Protein AF-A0A7V1BSX6-F1 (afdb_monomer)

Sequence (90 aa):
MANLQNDLFIRACKRQPVERTPIWIMRQAGRYLPEYRAVRKKADFLTMCKTPELAAEVTIQPVDIIGVDAAIIFSDILVI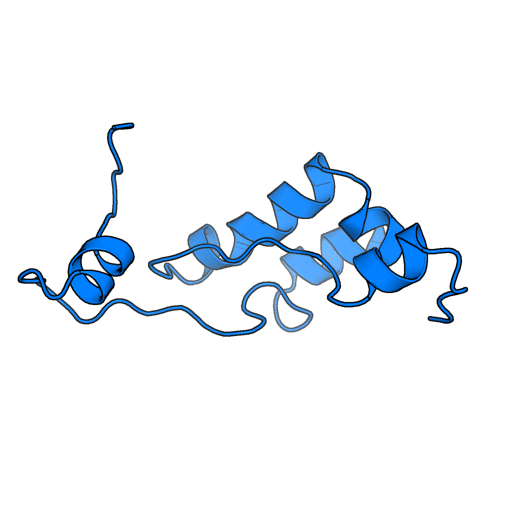PEAMGMHLDM

Mean predicted aligned error: 3.62 Å

Foldseek 3Di:
DPDDPFCQVVCVVVVHDDPDRFDDDDPLLDDVDPQSVVLCVVDPLQCCQVPVVSQVSSQCVSCVPVVGRDTDGDHDPCVVVVVVPDDDDD

Solvent-accessible surface area (backbone atoms only — not comparable to full-atom values): 5668 Å² total; per-residue (Å²): 128,82,88,67,94,71,54,52,45,61,34,50,77,68,72,41,92,71,95,62,87,60,50,69,58,92,70,57,61,36,84,88,39,70,67,44,46,57,56,55,73,77,39,56,73,67,54,30,50,73,32,67,70,53,18,48,55,43,25,46,45,35,39,76,75,71,64,39,53,55,78,63,85,51,66,64,89,58,57,59,51,41,76,73,70,47,87,84,85,132

Structure (mmCIF, N/CA/C/O backbone):
data_AF-A0A7V1BSX6-F1
#
_entry.id   AF-A0A7V1BSX6-F1
#
loop_
_atom_site.group_PDB
_atom_site.id
_atom_site.type_symbol
_atom_site.label_atom_id
_atom_site.label_alt_id
_atom_site.label_comp_id
_atom_site.label_asym_id
_atom_site.label_entity_id
_atom_site.label_seq_id
_atom_site.pdbx_PDB_ins_code
_atom_site.Cartn_x
_atom_site.Cartn_y
_atom_site.Cartn_z
_atom_site.occupancy
_atom_site.B_iso_or_equiv
_atom_site.auth_seq_id
_atom_site.auth_comp_id
_atom_site.auth_asym_id
_atom_site.auth_atom_id
_atom_site.pdbx_PDB_model_num
ATOM 1 N N . MET A 1 1 ? -20.649 9.634 -2.174 1.00 57.25 1 MET A N 1
ATOM 2 C CA . MET A 1 1 ? -19.382 8.971 -1.792 1.00 57.25 1 MET A CA 1
ATOM 3 C C . MET A 1 1 ? -19.515 7.508 -2.168 1.00 57.25 1 MET A C 1
ATOM 5 O O . MET A 1 1 ? -20.614 6.987 -2.027 1.00 57.25 1 MET A O 1
ATOM 9 N N . ALA A 1 2 ? -18.467 6.883 -2.709 1.00 64.88 2 ALA A N 1
ATOM 10 C CA . ALA A 1 2 ? -18.480 5.442 -2.962 1.00 64.88 2 ALA A CA 1
ATOM 11 C C . ALA A 1 2 ? -18.813 4.689 -1.661 1.00 64.88 2 ALA A C 1
ATOM 13 O O . ALA A 1 2 ? -18.419 5.134 -0.582 1.00 64.88 2 ALA A O 1
ATOM 14 N N . ASN A 1 3 ? -19.569 3.596 -1.761 1.00 87.12 3 ASN A N 1
ATOM 15 C CA . ASN A 1 3 ? -19.956 2.797 -0.602 1.00 87.12 3 ASN A CA 1
ATOM 16 C C . ASN A 1 3 ? -18.735 1.992 -0.117 1.00 87.12 3 ASN A C 1
ATOM 18 O O . ASN A 1 3 ? -18.388 0.978 -0.721 1.00 87.12 3 ASN A O 1
ATOM 22 N N . LEU A 1 4 ? -18.034 2.496 0.904 1.00 91.19 4 LEU A N 1
ATOM 23 C CA . LEU A 1 4 ? -16.852 1.850 1.481 1.00 91.19 4 LEU A CA 1
ATOM 24 C C . LEU A 1 4 ? -17.285 0.736 2.439 1.00 91.19 4 LEU A C 1
ATOM 26 O O . LEU A 1 4 ? -18.049 0.985 3.365 1.00 91.19 4 LEU A O 1
ATOM 30 N N . GLN A 1 5 ? -16.765 -0.478 2.241 1.00 93.00 5 GLN A N 1
ATOM 31 C CA . GLN A 1 5 ? -17.046 -1.620 3.124 1.00 93.00 5 GLN A CA 1
ATOM 32 C C . GLN A 1 5 ? -16.346 -1.494 4.489 1.00 93.00 5 GLN A C 1
ATOM 34 O O . GLN A 1 5 ? -16.855 -1.989 5.489 1.00 93.00 5 GLN A O 1
ATOM 39 N N . ASN A 1 6 ? -15.193 -0.818 4.528 1.00 95.69 6 ASN A N 1
ATOM 40 C CA . ASN A 1 6 ? -14.461 -0.460 5.741 1.00 95.69 6 ASN A CA 1
ATOM 41 C C . ASN A 1 6 ? -14.024 1.009 5.641 1.00 95.69 6 ASN A C 1
ATOM 43 O O . ASN A 1 6 ? -13.283 1.379 4.730 1.00 95.69 6 ASN A O 1
ATOM 47 N N . ASP A 1 7 ? -14.492 1.843 6.567 1.00 96.94 7 ASP A N 1
ATOM 48 C CA . ASP A 1 7 ? -14.187 3.274 6.644 1.00 96.94 7 ASP A CA 1
ATOM 49 C C . ASP A 1 7 ? -13.561 3.692 7.991 1.00 96.94 7 ASP A C 1
ATOM 51 O O . ASP A 1 7 ? -13.441 4.890 8.273 1.00 96.94 7 ASP A O 1
ATOM 55 N N . LEU A 1 8 ? -13.118 2.720 8.805 1.00 97.88 8 LEU A N 1
ATOM 56 C CA . LEU A 1 8 ? -12.591 2.933 10.161 1.00 97.88 8 LEU A CA 1
ATOM 57 C C . LEU A 1 8 ? -11.469 3.971 10.193 1.00 97.88 8 LEU A C 1
ATOM 59 O O . LEU A 1 8 ? -11.493 4.888 11.014 1.00 97.88 8 LEU A O 1
ATOM 63 N N . PHE A 1 9 ? -10.503 3.854 9.275 1.00 98.19 9 PHE A N 1
ATOM 64 C CA . PHE A 1 9 ? -9.377 4.782 9.175 1.00 98.19 9 PHE A CA 1
ATOM 65 C C . PHE A 1 9 ? -9.846 6.225 8.941 1.00 98.19 9 PHE A C 1
ATOM 67 O O . PHE A 1 9 ? -9.421 7.144 9.640 1.00 98.19 9 PHE A O 1
ATOM 74 N N . ILE A 1 10 ? -10.783 6.427 8.011 1.00 97.81 10 ILE A N 1
ATOM 75 C CA . ILE A 1 10 ? -11.292 7.757 7.657 1.00 97.81 10 ILE A CA 1
ATOM 76 C C . ILE A 1 10 ? -12.073 8.362 8.826 1.00 97.81 10 ILE A C 1
ATOM 78 O O . ILE A 1 10 ? -11.869 9.535 9.154 1.00 97.81 10 ILE A O 1
ATOM 82 N N . ARG A 1 11 ? -12.950 7.581 9.468 1.00 98.12 11 ARG A N 1
ATOM 83 C CA . ARG A 1 11 ? -13.723 8.032 10.634 1.00 98.12 11 ARG A CA 1
ATOM 84 C C . ARG A 1 11 ? -12.818 8.391 11.805 1.00 98.12 11 ARG A C 1
ATOM 86 O O . ARG A 1 11 ? -12.967 9.477 12.368 1.00 98.12 11 ARG A O 1
ATOM 93 N N . ALA A 1 12 ? -11.825 7.555 12.106 1.00 98.44 12 ALA A N 1
ATOM 94 C CA . ALA A 1 12 ? -10.837 7.837 13.142 1.00 98.44 12 ALA A CA 1
ATOM 95 C C . ALA A 1 12 ? -10.056 9.133 12.854 1.00 98.44 12 ALA A C 1
ATOM 97 O O . ALA A 1 12 ? -9.965 9.997 13.726 1.00 98.44 12 ALA A O 1
ATOM 98 N N . CYS A 1 13 ? -9.572 9.338 11.620 1.00 98.25 13 CYS A N 1
ATOM 99 C CA . CYS A 1 13 ? -8.901 10.584 11.216 1.00 98.25 13 CYS A CA 1
ATOM 100 C C . CYS A 1 13 ? -9.802 11.822 11.354 1.00 98.25 13 CYS A C 1
ATOM 102 O O . CYS A 1 13 ? -9.321 12.912 11.662 1.00 98.25 13 CYS A O 1
ATOM 104 N N . LYS A 1 14 ? -11.115 11.658 11.163 1.00 98.25 14 LYS A N 1
ATOM 105 C CA . LYS A 1 14 ? -12.129 12.706 11.355 1.00 98.25 14 LYS A CA 1
ATOM 106 C C . LYS A 1 14 ? -12.621 12.836 12.799 1.00 98.25 14 LYS A C 1
ATOM 108 O O . LYS A 1 14 ? -13.540 13.614 13.044 1.00 98.25 14 LYS A O 1
ATOM 113 N N . ARG A 1 15 ? -12.023 12.110 13.752 1.00 98.25 15 ARG A N 1
ATOM 114 C CA . ARG A 1 15 ? -12.419 12.080 15.173 1.00 98.25 15 ARG A CA 1
ATOM 115 C C . ARG A 1 15 ? -13.869 1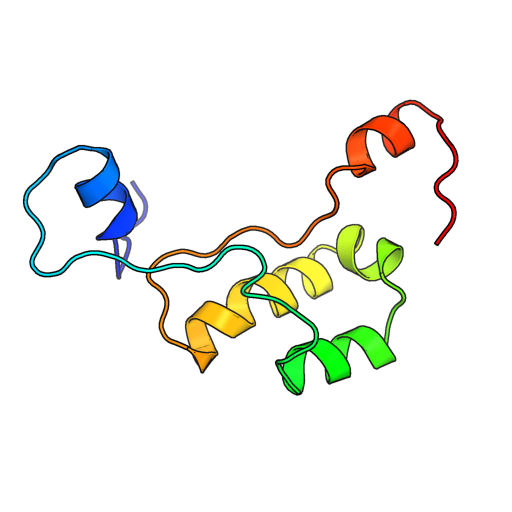1.636 15.398 1.00 98.25 15 ARG A C 1
ATOM 117 O O . ARG A 1 15 ? -14.516 12.073 16.346 1.00 98.25 15 ARG A O 1
ATOM 124 N N . GLN A 1 16 ? -14.391 10.791 14.519 1.00 98.50 16 GLN A N 1
ATOM 125 C CA . GLN A 1 16 ? -15.711 10.187 14.674 1.00 98.50 16 GLN A CA 1
ATOM 126 C C . GLN A 1 16 ? -15.609 8.910 15.524 1.00 98.50 16 GLN A C 1
ATOM 128 O O . GLN A 1 16 ? -14.541 8.291 15.547 1.00 98.50 16 GLN A O 1
ATOM 133 N N . PRO A 1 17 ? -16.689 8.496 16.219 1.00 98.00 17 PRO A N 1
ATOM 134 C CA . PRO A 1 17 ? -16.701 7.241 16.960 1.00 98.00 17 PRO A CA 1
ATOM 135 C C . PRO A 1 17 ? -16.334 6.056 16.068 1.00 98.00 17 PRO A C 1
ATOM 137 O O . PRO A 1 17 ? -16.825 5.951 14.939 1.00 98.00 17 PRO A O 1
ATOM 140 N N . VAL A 1 18 ? -15.486 5.176 16.603 1.00 98.38 18 VAL A N 1
ATOM 141 C CA . VAL A 1 18 ? -15.119 3.897 15.999 1.00 98.38 18 VAL A CA 1
ATOM 142 C C . VAL A 1 18 ? -15.206 2.763 17.028 1.00 98.38 18 VAL A C 1
ATOM 144 O O . VAL A 1 18 ? -15.113 2.967 18.233 1.00 98.38 18 VAL A O 1
ATOM 147 N N . GLU A 1 19 ? -15.391 1.561 16.522 1.00 97.50 19 GLU A N 1
ATOM 148 C CA . GLU A 1 19 ? -15.685 0.286 17.156 1.00 97.50 19 GLU A CA 1
ATOM 149 C C . GLU A 1 19 ? -14.389 -0.464 17.487 1.00 97.50 19 GLU A C 1
ATOM 151 O O . GLU A 1 19 ? -14.366 -1.316 18.371 1.00 97.50 19 GLU A O 1
ATOM 156 N N . ARG A 1 20 ? -13.288 -0.090 16.824 1.00 97.94 20 ARG A N 1
ATOM 157 C CA . ARG A 1 20 ? -11.909 -0.428 17.184 1.00 97.94 20 ARG A CA 1
ATOM 158 C C . ARG A 1 20 ? -10.939 0.595 16.595 1.00 97.94 20 ARG A C 1
ATOM 160 O O . ARG A 1 20 ? -11.261 1.270 15.618 1.00 97.94 20 ARG A O 1
ATOM 167 N N . THR A 1 21 ? -9.734 0.679 17.152 1.00 98.25 21 THR A N 1
ATOM 168 C CA . THR A 1 21 ? -8.651 1.488 16.576 1.00 98.25 21 THR A CA 1
ATOM 169 C C . THR A 1 21 ? -8.231 0.902 15.219 1.00 98.25 21 THR A C 1
ATOM 171 O O . THR A 1 21 ? -7.898 -0.286 15.173 1.00 98.25 21 THR A O 1
ATOM 174 N N . PRO A 1 22 ? -8.244 1.679 14.118 1.00 98.38 22 PRO A N 1
ATOM 175 C CA . PRO A 1 22 ? -7.772 1.196 12.826 1.00 98.38 22 PRO A CA 1
ATOM 176 C C . PRO A 1 22 ? -6.249 1.034 12.811 1.00 98.38 22 PRO A C 1
ATOM 178 O O . PRO A 1 22 ? -5.532 1.816 13.439 1.00 98.38 22 PRO A O 1
ATOM 181 N N . ILE A 1 23 ? -5.750 0.054 12.059 1.00 98.12 23 ILE A N 1
ATOM 182 C CA . ILE A 1 23 ? -4.323 -0.246 11.921 1.00 98.12 23 ILE A CA 1
ATOM 183 C C . ILE A 1 23 ? -3.902 -0.315 10.452 1.00 98.12 23 ILE A C 1
ATOM 185 O O . ILE A 1 23 ? -4.577 -0.896 9.608 1.00 98.12 23 ILE A O 1
ATOM 189 N N . TRP A 1 24 ? -2.747 0.267 10.158 1.00 98.38 24 TRP A N 1
ATOM 190 C CA . TRP A 1 24 ? -1.987 0.085 8.923 1.00 98.38 24 TRP A CA 1
ATOM 191 C C . TRP A 1 24 ? -0.507 0.278 9.261 1.00 98.38 24 TRP A C 1
ATOM 193 O O . TRP A 1 24 ? -0.176 0.805 10.328 1.00 98.38 24 TRP A O 1
ATOM 203 N N . ILE A 1 25 ? 0.395 -0.175 8.392 1.00 97.81 25 ILE A N 1
ATOM 204 C CA . ILE A 1 25 ? 1.831 -0.170 8.693 1.00 97.81 25 ILE A CA 1
ATOM 205 C C . ILE A 1 25 ? 2.589 0.509 7.552 1.00 97.81 25 ILE A C 1
ATOM 207 O O . ILE A 1 25 ? 2.407 0.198 6.374 1.00 97.81 25 ILE A O 1
ATOM 211 N N . MET A 1 26 ? 3.495 1.430 7.889 1.00 98.06 26 MET A N 1
ATOM 212 C CA . MET A 1 26 ? 4.412 1.993 6.897 1.00 98.06 26 MET A CA 1
ATOM 213 C C . MET A 1 26 ? 5.246 0.874 6.265 1.00 98.06 26 MET A C 1
ATOM 215 O O . MET A 1 26 ? 5.837 0.062 6.972 1.00 98.06 26 MET A O 1
ATOM 219 N N . ARG A 1 27 ? 5.322 0.853 4.927 1.00 96.44 27 ARG A N 1
ATOM 220 C CA . ARG A 1 27 ? 5.967 -0.223 4.146 1.00 96.44 27 ARG A CA 1
ATOM 221 C C . ARG A 1 27 ? 5.299 -1.603 4.308 1.00 96.44 27 ARG A C 1
ATOM 223 O O . ARG A 1 27 ? 5.968 -2.624 4.165 1.00 96.44 27 ARG A O 1
ATOM 230 N N . GLN A 1 28 ? 3.983 -1.641 4.548 1.00 97.31 28 GLN A N 1
ATOM 231 C CA . GLN A 1 28 ? 3.200 -2.885 4.602 1.00 97.31 28 GLN A CA 1
ATOM 232 C C . GLN A 1 28 ? 3.306 -3.737 3.327 1.00 97.31 28 GLN A C 1
ATOM 234 O O . GLN A 1 28 ? 3.330 -4.959 3.423 1.00 97.31 28 GLN A O 1
ATOM 239 N N . ALA A 1 29 ? 3.433 -3.125 2.146 1.00 96.62 29 ALA A N 1
ATOM 240 C CA . ALA A 1 29 ? 3.779 -3.819 0.907 1.00 96.62 29 ALA A CA 1
ATOM 241 C C . ALA A 1 29 ? 5.307 -3.891 0.785 1.00 96.62 29 ALA A C 1
ATOM 243 O O . ALA A 1 29 ? 5.962 -2.900 0.454 1.00 96.62 29 ALA A O 1
ATOM 244 N N . GLY A 1 30 ? 5.901 -5.045 1.098 1.00 94.50 30 GLY A N 1
ATOM 245 C CA . GLY A 1 30 ? 7.355 -5.144 1.158 1.00 94.50 30 GLY A CA 1
ATOM 246 C C . GLY A 1 30 ? 7.917 -6.558 1.171 1.00 94.50 30 GLY A C 1
ATOM 247 O O . GLY A 1 30 ? 7.205 -7.555 1.192 1.00 94.50 30 GLY A O 1
ATOM 248 N N . ARG A 1 31 ? 9.253 -6.632 1.191 1.00 94.94 31 ARG A N 1
ATOM 249 C CA . ARG A 1 31 ? 10.056 -7.856 0.987 1.00 94.94 31 ARG A CA 1
ATOM 250 C C . ARG A 1 31 ? 9.820 -8.988 1.995 1.00 94.94 31 ARG A C 1
ATOM 252 O O . ARG A 1 31 ? 10.297 -10.094 1.751 1.00 94.94 31 ARG A O 1
ATOM 259 N N . TYR A 1 32 ? 9.134 -8.725 3.105 1.00 95.31 32 TYR A N 1
ATOM 260 C CA . TYR A 1 32 ? 8.767 -9.762 4.070 1.00 95.31 32 TYR A CA 1
ATOM 261 C C . TYR A 1 32 ? 7.623 -10.650 3.553 1.00 95.31 32 TYR A C 1
ATOM 263 O O . TYR A 1 32 ? 7.559 -11.815 3.935 1.00 95.31 32 TYR A O 1
ATOM 271 N N . LEU A 1 33 ? 6.788 -10.144 2.635 1.00 95.94 33 LEU A N 1
ATOM 272 C CA . LEU A 1 33 ? 5.731 -10.916 1.985 1.00 95.94 33 LEU A CA 1
ATOM 273 C C . LEU A 1 33 ? 6.311 -11.766 0.836 1.00 95.94 33 LEU A C 1
ATOM 275 O O . LEU A 1 33 ? 6.974 -11.229 -0.065 1.00 95.94 33 LEU A O 1
ATOM 279 N N . PRO A 1 34 ? 6.103 -13.096 0.834 1.00 96.12 34 PRO A N 1
ATOM 280 C CA . PRO A 1 34 ? 6.428 -13.958 -0.303 1.00 96.12 34 PRO A CA 1
ATOM 281 C C . PRO A 1 34 ? 5.806 -13.493 -1.629 1.00 96.12 34 PRO A C 1
ATOM 283 O O . PRO A 1 34 ? 6.483 -13.539 -2.655 1.00 96.12 34 PRO A O 1
ATOM 286 N N . GLU A 1 35 ? 4.575 -12.993 -1.594 1.00 95.75 35 GLU A N 1
ATOM 287 C CA . GLU A 1 35 ? 3.782 -12.526 -2.736 1.00 95.75 35 GLU A CA 1
ATOM 288 C C . GLU A 1 35 ? 4.427 -11.295 -3.374 1.00 95.75 35 GLU A C 1
ATOM 290 O O . GLU A 1 35 ? 4.688 -11.274 -4.577 1.00 95.75 35 GLU A O 1
ATOM 295 N N . TYR A 1 36 ? 4.828 -10.320 -2.554 1.00 95.50 36 TYR A N 1
ATOM 296 C CA . TYR A 1 36 ? 5.581 -9.156 -3.018 1.00 95.50 36 TYR A CA 1
ATOM 297 C C . TYR A 1 36 ? 6.883 -9.578 -3.710 1.00 95.50 36 TYR A C 1
ATOM 299 O O . TYR A 1 36 ? 7.233 -9.076 -4.782 1.00 95.50 36 TYR A O 1
ATOM 307 N N . ARG A 1 37 ? 7.616 -10.534 -3.118 1.00 94.75 37 ARG A N 1
ATOM 308 C CA . ARG A 1 37 ? 8.848 -11.065 -3.724 1.00 94.75 37 ARG A CA 1
ATOM 309 C C . ARG A 1 37 ? 8.571 -11.771 -5.050 1.00 94.75 37 ARG A C 1
ATOM 311 O O . ARG A 1 37 ? 9.424 -11.713 -5.929 1.00 94.75 37 ARG A O 1
ATOM 318 N N . ALA A 1 38 ? 7.422 -12.424 -5.209 1.00 95.12 38 ALA A N 1
ATOM 319 C CA . ALA A 1 38 ? 7.040 -13.072 -6.459 1.00 95.12 38 ALA A CA 1
ATOM 320 C C . ALA A 1 38 ? 6.786 -12.055 -7.583 1.00 95.12 38 ALA A C 1
ATOM 322 O O . ALA A 1 38 ? 7.246 -12.278 -8.702 1.00 95.12 38 ALA A O 1
ATOM 323 N N . VAL A 1 39 ? 6.142 -10.921 -7.285 1.00 92.69 39 VAL A N 1
ATOM 324 C CA . VAL A 1 39 ? 5.965 -9.817 -8.249 1.00 92.69 39 VAL A CA 1
ATOM 325 C C . VAL A 1 39 ? 7.315 -9.195 -8.611 1.00 92.69 39 VAL A C 1
ATOM 327 O O . VAL A 1 39 ? 7.644 -9.061 -9.787 1.00 92.69 39 VAL A O 1
ATOM 330 N N . ARG A 1 40 ? 8.162 -8.924 -7.611 1.00 90.88 40 ARG A N 1
ATOM 331 C CA . ARG A 1 40 ? 9.496 -8.326 -7.803 1.00 90.88 40 ARG A CA 1
ATOM 332 C C . ARG A 1 40 ? 10.487 -9.209 -8.571 1.00 90.88 40 ARG A C 1
ATOM 334 O O . ARG A 1 40 ? 11.503 -8.721 -9.046 1.00 90.88 40 ARG A O 1
ATOM 341 N N . LYS A 1 41 ? 10.219 -10.511 -8.712 1.00 93.25 41 LYS A N 1
ATOM 342 C CA . LYS A 1 41 ? 10.997 -11.390 -9.605 1.00 93.25 41 LYS A CA 1
ATOM 343 C C . LYS A 1 41 ? 10.678 -11.166 -11.086 1.00 93.25 41 LYS A C 1
ATOM 345 O O . LYS A 1 41 ? 11.458 -11.599 -11.925 1.00 93.25 41 LYS A O 1
ATOM 350 N N . LYS A 1 42 ? 9.536 -10.549 -11.402 1.00 90.44 42 LYS A N 1
ATOM 351 C CA . LYS A 1 42 ? 9.049 -10.344 -12.775 1.00 90.44 42 LYS A CA 1
ATOM 352 C C . LYS A 1 42 ? 9.392 -8.960 -13.333 1.00 90.44 42 LYS A C 1
ATOM 354 O O . LYS A 1 42 ? 9.423 -8.807 -14.547 1.00 90.44 42 LYS A O 1
ATOM 359 N N . ALA A 1 43 ? 9.630 -7.974 -12.470 1.00 90.75 43 ALA A N 1
ATOM 360 C CA . ALA A 1 43 ? 9.925 -6.595 -12.846 1.00 90.75 43 ALA A CA 1
ATOM 361 C C . ALA A 1 43 ? 10.879 -5.947 -11.832 1.00 90.75 43 ALA A C 1
ATOM 363 O O . ALA A 1 43 ? 10.818 -6.250 -10.636 1.00 90.75 43 ALA A O 1
ATOM 364 N N . ASP A 1 44 ? 11.742 -5.044 -12.302 1.00 90.31 44 ASP A N 1
ATOM 365 C CA . ASP A 1 44 ? 12.557 -4.217 -11.412 1.00 90.31 44 ASP A CA 1
ATOM 366 C C . ASP A 1 44 ? 11.707 -3.186 -10.647 1.00 90.31 44 ASP A C 1
ATOM 368 O O . ASP A 1 44 ? 10.511 -3.010 -10.890 1.00 90.31 44 ASP A O 1
ATOM 372 N N . PHE A 1 45 ? 12.322 -2.522 -9.668 1.00 88.62 45 PHE A N 1
ATOM 373 C CA . PHE A 1 45 ? 11.600 -1.648 -8.747 1.00 88.62 45 PHE A CA 1
ATOM 374 C C . PHE A 1 45 ? 10.951 -0.446 -9.448 1.00 88.62 45 PHE A C 1
ATOM 376 O O . PHE A 1 45 ? 9.778 -0.170 -9.202 1.00 88.62 45 PHE A O 1
ATOM 383 N N . LEU A 1 46 ? 11.672 0.231 -10.347 1.00 88.81 46 LEU A N 1
ATOM 384 C CA . LEU A 1 46 ? 11.127 1.379 -11.076 1.00 88.81 46 LEU A CA 1
ATOM 385 C C . LEU A 1 46 ? 10.018 0.959 -12.042 1.00 88.81 46 LEU A C 1
ATOM 387 O O . LEU A 1 46 ? 8.998 1.640 -12.132 1.00 88.81 46 LEU A O 1
ATOM 391 N N . THR A 1 47 ? 10.168 -0.185 -12.710 1.00 92.12 47 THR A N 1
ATOM 392 C CA . THR A 1 47 ? 9.131 -0.767 -13.568 1.00 92.12 47 THR A CA 1
ATOM 393 C C . THR A 1 47 ? 7.876 -1.074 -12.761 1.00 92.12 47 THR A C 1
ATOM 395 O O . THR A 1 47 ? 6.776 -0.749 -13.206 1.00 92.12 47 THR A O 1
ATOM 398 N N . MET A 1 48 ? 8.013 -1.627 -11.551 1.00 93.00 48 MET A N 1
ATOM 399 C CA . MET A 1 48 ? 6.873 -1.841 -10.656 1.00 93.00 48 MET A CA 1
ATOM 400 C C . MET A 1 48 ? 6.176 -0.528 -10.284 1.00 93.00 48 MET A C 1
ATOM 402 O O . MET A 1 48 ? 4.951 -0.487 -10.282 1.00 93.00 48 MET A O 1
ATOM 406 N N . CYS A 1 49 ? 6.923 0.541 -9.989 1.00 92.44 49 CYS A N 1
ATOM 407 C CA . CYS A 1 49 ? 6.339 1.848 -9.667 1.00 92.44 49 CYS A CA 1
ATOM 408 C C . CYS A 1 49 ? 5.653 2.513 -10.873 1.00 92.44 49 CYS A C 1
ATOM 410 O O . CYS A 1 49 ? 4.668 3.226 -10.696 1.00 92.44 49 CYS A O 1
ATOM 412 N N . LYS A 1 50 ? 6.161 2.291 -12.091 1.00 91.75 50 LYS A N 1
ATOM 413 C CA . LYS A 1 50 ? 5.659 2.911 -13.330 1.00 91.75 50 LYS A CA 1
ATOM 414 C C . LYS A 1 50 ? 4.572 2.107 -14.043 1.00 91.75 50 LYS A C 1
ATOM 416 O O . LYS A 1 50 ? 3.951 2.636 -14.959 1.00 91.75 50 LYS A O 1
ATOM 421 N N . THR A 1 51 ? 4.337 0.860 -13.638 1.00 95.50 51 THR A N 1
ATOM 422 C CA . THR A 1 51 ? 3.301 -0.011 -14.213 1.00 95.50 51 THR A CA 1
ATOM 423 C C . THR A 1 51 ? 2.092 -0.048 -13.274 1.00 95.50 51 THR A C 1
ATOM 425 O O . THR A 1 51 ? 2.179 -0.696 -12.225 1.00 95.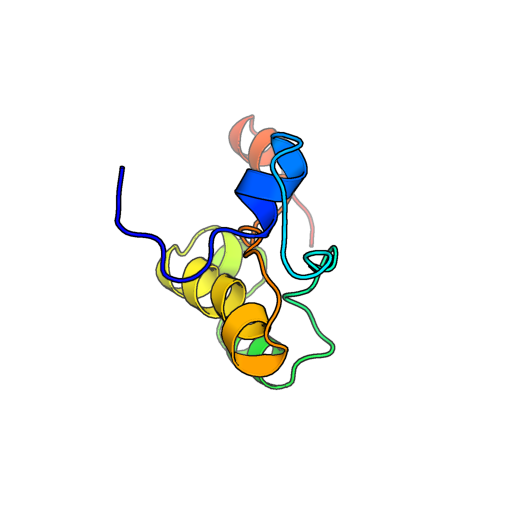50 51 THR A O 1
ATOM 428 N N . PRO A 1 52 ? 0.970 0.622 -13.605 1.00 96.19 52 PRO A N 1
ATOM 429 C CA . PRO A 1 52 ? -0.179 0.750 -12.707 1.00 96.19 52 PRO A CA 1
ATOM 430 C C . PRO A 1 52 ? -0.721 -0.587 -12.197 1.00 96.19 52 PRO A C 1
ATOM 432 O O . PRO A 1 52 ? -1.068 -0.699 -11.024 1.00 96.19 52 PRO A O 1
ATOM 435 N N . GLU A 1 53 ? -0.746 -1.614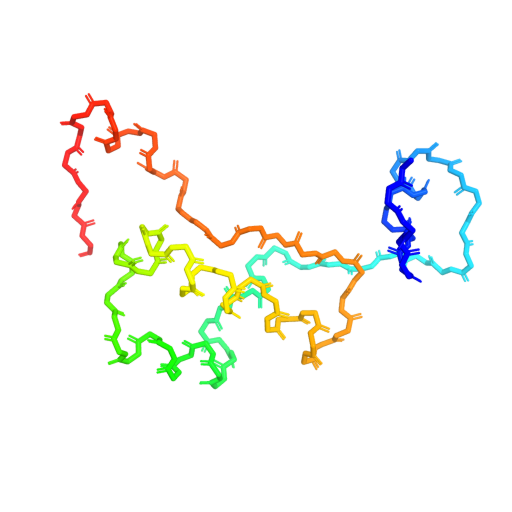 -13.045 1.00 96.38 53 GLU A N 1
ATOM 436 C CA . GLU A 1 53 ? -1.248 -2.946 -12.707 1.00 96.38 53 GLU A CA 1
ATOM 437 C C . GLU A 1 53 ? -0.370 -3.621 -11.645 1.00 96.38 53 GLU A C 1
ATOM 439 O O . GLU A 1 53 ? -0.888 -4.158 -10.666 1.00 96.38 53 GLU A O 1
ATOM 444 N N . LEU A 1 54 ? 0.958 -3.531 -11.790 1.00 95.94 54 LEU A N 1
ATOM 445 C CA . LEU A 1 54 ? 1.908 -4.085 -10.820 1.00 95.94 54 LEU A CA 1
ATOM 446 C C . LEU A 1 54 ? 1.875 -3.304 -9.505 1.00 95.94 54 LEU A C 1
ATOM 448 O O . LEU A 1 54 ? 1.888 -3.912 -8.436 1.00 95.94 54 LEU A O 1
ATOM 452 N N . ALA A 1 55 ? 1.810 -1.971 -9.573 1.00 96.62 55 ALA A N 1
ATOM 453 C CA . ALA A 1 55 ? 1.702 -1.111 -8.399 1.00 96.62 55 ALA A CA 1
ATOM 454 C C . ALA A 1 55 ? 0.410 -1.388 -7.615 1.00 96.62 55 ALA A C 1
ATOM 456 O O . ALA A 1 55 ? 0.441 -1.481 -6.386 1.00 96.62 55 ALA A O 1
ATOM 457 N N . ALA A 1 56 ? -0.716 -1.569 -8.309 1.00 97.25 56 ALA A N 1
ATOM 458 C CA . ALA A 1 56 ? -1.992 -1.927 -7.701 1.00 97.25 56 ALA A CA 1
ATOM 459 C C . ALA A 1 56 ? -1.939 -3.316 -7.045 1.00 97.25 56 ALA A C 1
ATOM 461 O O . ALA A 1 56 ? -2.341 -3.450 -5.887 1.00 97.25 56 ALA A O 1
ATOM 462 N N . GLU A 1 57 ? -1.377 -4.317 -7.736 1.00 96.19 57 GLU A N 1
ATOM 463 C CA . GLU A 1 57 ? -1.218 -5.683 -7.218 1.00 96.19 57 GLU A CA 1
ATOM 464 C C . GLU A 1 57 ? -0.458 -5.692 -5.887 1.00 96.19 57 GLU A C 1
ATOM 466 O O . GLU A 1 57 ? -0.920 -6.273 -4.907 1.00 96.19 57 GLU A O 1
ATOM 471 N N . VAL A 1 58 ? 0.680 -5.000 -5.796 1.00 96.56 58 VAL A N 1
ATOM 472 C CA . VAL A 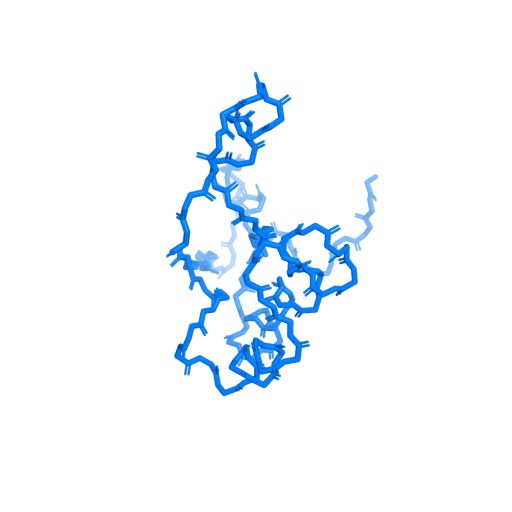1 58 ? 1.440 -4.967 -4.535 1.00 96.56 58 VAL A CA 1
ATOM 473 C C . VAL A 1 58 ? 0.812 -4.066 -3.473 1.00 96.56 58 VAL A C 1
ATOM 475 O O . VAL A 1 58 ? 1.011 -4.311 -2.286 1.00 96.56 58 VAL A O 1
ATOM 478 N N . THR A 1 59 ? 0.048 -3.042 -3.867 1.00 97.75 59 THR A N 1
ATOM 479 C CA . THR A 1 59 ? -0.649 -2.139 -2.935 1.00 97.75 59 THR A CA 1
ATOM 480 C C . THR A 1 59 ? -1.740 -2.870 -2.155 1.00 97.75 59 THR A C 1
ATOM 482 O O . THR A 1 59 ? -1.903 -2.608 -0.961 1.00 97.75 59 THR A O 1
ATOM 485 N N . ILE A 1 60 ? -2.479 -3.777 -2.806 1.00 97.25 60 ILE A N 1
ATOM 486 C CA . ILE A 1 60 ? -3.612 -4.473 -2.179 1.00 97.25 60 ILE A CA 1
ATOM 487 C C . ILE A 1 60 ? -3.188 -5.684 -1.339 1.00 97.25 60 ILE A C 1
ATOM 489 O O . ILE A 1 60 ? -3.821 -5.957 -0.325 1.00 97.25 60 ILE A O 1
ATOM 493 N N . GLN A 1 61 ? -2.068 -6.340 -1.673 1.00 97.25 61 GLN A N 1
ATOM 494 C CA . GLN A 1 61 ? -1.566 -7.527 -0.959 1.00 97.25 61 GLN A CA 1
ATOM 495 C C . GLN A 1 61 ? -1.632 -7.430 0.580 1.00 97.25 61 GLN A C 1
ATOM 497 O O . GLN A 1 61 ? -2.120 -8.366 1.205 1.00 97.25 61 GLN A O 1
ATOM 502 N N . PRO A 1 62 ? -1.195 -6.342 1.244 1.00 97.44 62 PRO A N 1
ATOM 503 C CA . PRO A 1 62 ? -1.237 -6.268 2.704 1.00 97.44 62 PRO A CA 1
ATOM 504 C C . PRO A 1 62 ? -2.657 -6.156 3.265 1.00 97.44 62 PRO A C 1
ATOM 506 O O . PRO A 1 62 ? -2.901 -6.608 4.381 1.00 97.44 62 PRO A O 1
ATOM 509 N N . VAL A 1 63 ? -3.588 -5.568 2.507 1.00 97.00 63 VAL A N 1
ATOM 510 C CA . VAL A 1 63 ? -5.010 -5.529 2.874 1.00 97.00 63 VAL A CA 1
ATOM 511 C C . VAL A 1 63 ? -5.563 -6.952 2.883 1.00 97.00 63 VAL A C 1
ATOM 513 O O . VAL A 1 63 ? -6.151 -7.358 3.880 1.00 97.00 63 VAL A O 1
ATOM 516 N N . ASP A 1 64 ? -5.277 -7.733 1.840 1.00 96.38 64 ASP A N 1
ATOM 517 C CA . ASP A 1 64 ? -5.785 -9.103 1.699 1.00 96.38 64 ASP A CA 1
ATOM 518 C C . ASP A 1 64 ? -5.101 -10.105 2.647 1.00 96.38 64 ASP A C 1
ATOM 520 O O . ASP A 1 64 ? -5.745 -11.017 3.160 1.00 96.38 64 ASP A O 1
ATOM 524 N N . ILE A 1 65 ? -3.796 -9.946 2.896 1.00 96.88 65 ILE A N 1
ATOM 525 C CA . ILE A 1 65 ? -2.987 -10.909 3.664 1.00 96.88 65 ILE A CA 1
ATOM 526 C C . ILE A 1 65 ? -3.022 -10.617 5.169 1.00 96.88 65 ILE A C 1
ATOM 528 O O . ILE A 1 65 ? -3.052 -11.544 5.977 1.00 96.88 65 ILE A O 1
ATOM 532 N N . ILE A 1 66 ? -2.970 -9.340 5.562 1.00 95.81 66 ILE A N 1
ATOM 533 C CA . ILE A 1 66 ? -2.835 -8.932 6.973 1.00 95.81 66 ILE A CA 1
ATOM 534 C C . ILE A 1 66 ? -4.152 -8.386 7.530 1.00 95.81 66 ILE A C 1
ATOM 536 O O . ILE A 1 66 ? -4.347 -8.400 8.744 1.00 95.81 66 ILE A O 1
ATOM 540 N N . GLY A 1 67 ? -5.068 -7.919 6.676 1.00 96.19 67 GLY A N 1
ATOM 541 C CA . GLY A 1 67 ? -6.339 -7.345 7.120 1.00 96.19 67 GLY A CA 1
ATOM 542 C C . GLY A 1 67 ? -6.199 -5.943 7.718 1.00 96.19 67 GLY A C 1
ATOM 543 O O . GLY A 1 67 ? -6.903 -5.605 8.668 1.00 96.19 67 GLY A O 1
ATOM 544 N N . VAL A 1 68 ? -5.270 -5.131 7.199 1.00 97.81 68 VAL A N 1
ATOM 545 C CA . VAL A 1 68 ? -5.127 -3.716 7.592 1.00 97.81 68 VAL A CA 1
ATOM 546 C C . VAL A 1 68 ? -6.312 -2.866 7.114 1.00 97.81 68 VAL A C 1
ATOM 548 O O . VAL A 1 68 ? -6.962 -3.171 6.118 1.00 97.81 68 VAL A O 1
ATOM 551 N N . ASP A 1 69 ? -6.568 -1.752 7.797 1.00 98.12 69 ASP A N 1
ATOM 552 C CA . ASP A 1 69 ? -7.725 -0.873 7.561 1.00 98.12 69 ASP A CA 1
ATOM 553 C C . ASP A 1 69 ? -7.523 0.178 6.470 1.00 98.12 69 ASP A C 1
ATOM 555 O O . ASP A 1 69 ? -8.444 0.931 6.147 1.00 98.12 69 ASP A O 1
ATOM 559 N N . ALA A 1 70 ? -6.310 0.273 5.930 1.00 98.00 70 ALA A N 1
ATOM 560 C CA . ALA A 1 70 ? -5.976 1.210 4.874 1.00 98.00 70 ALA A CA 1
ATOM 561 C C . ALA A 1 70 ? -4.909 0.633 3.940 1.00 98.00 70 ALA A C 1
ATOM 563 O O . ALA A 1 70 ? -3.956 -0.027 4.364 1.00 98.00 70 ALA A O 1
ATOM 564 N N . ALA A 1 71 ? -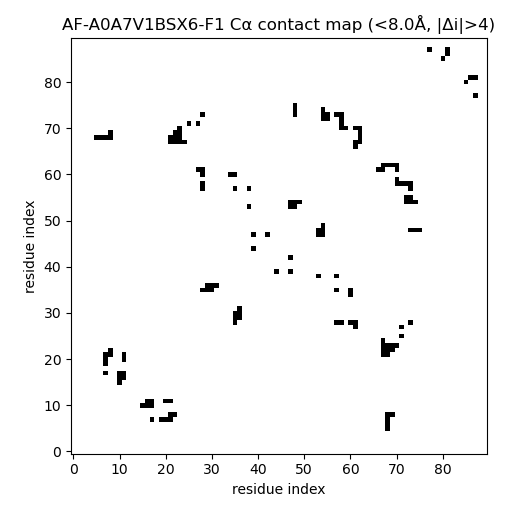5.052 0.945 2.655 1.00 97.75 71 ALA A N 1
ATOM 565 C CA . ALA A 1 71 ? -4.005 0.755 1.667 1.00 97.75 71 ALA A CA 1
ATOM 566 C C . ALA A 1 71 ? -3.148 2.024 1.564 1.00 97.75 71 ALA A C 1
ATOM 568 O O . ALA A 1 71 ? -3.664 3.142 1.596 1.00 97.75 71 ALA A O 1
ATOM 569 N N . ILE A 1 72 ? -1.841 1.842 1.389 1.00 97.56 72 ILE A N 1
ATOM 570 C CA . ILE A 1 72 ? -0.903 2.901 1.012 1.00 97.56 72 ILE A CA 1
ATOM 571 C C . ILE A 1 72 ? -0.359 2.574 -0.374 1.00 97.56 72 ILE A C 1
ATOM 573 O O . ILE A 1 72 ? 0.150 1.475 -0.588 1.00 97.56 72 ILE A O 1
ATOM 577 N N . ILE A 1 73 ? -0.492 3.519 -1.308 1.00 97.25 73 ILE A N 1
ATOM 578 C CA . ILE A 1 73 ? -0.076 3.337 -2.702 1.00 97.25 73 ILE A CA 1
ATOM 579 C C . ILE A 1 73 ? 1.408 2.977 -2.748 1.00 97.25 73 ILE A C 1
ATOM 581 O O . ILE A 1 73 ? 2.251 3.683 -2.189 1.00 97.25 73 ILE A O 1
ATOM 585 N N . PHE A 1 74 ? 1.720 1.885 -3.438 1.00 96.94 74 PHE A N 1
ATOM 586 C CA . PHE A 1 74 ? 3.089 1.509 -3.726 1.00 96.94 74 PHE A CA 1
ATOM 587 C C . PHE A 1 74 ? 3.671 2.428 -4.800 1.00 96.94 74 PHE A C 1
ATOM 589 O O . PHE A 1 74 ? 3.225 2.442 -5.944 1.00 96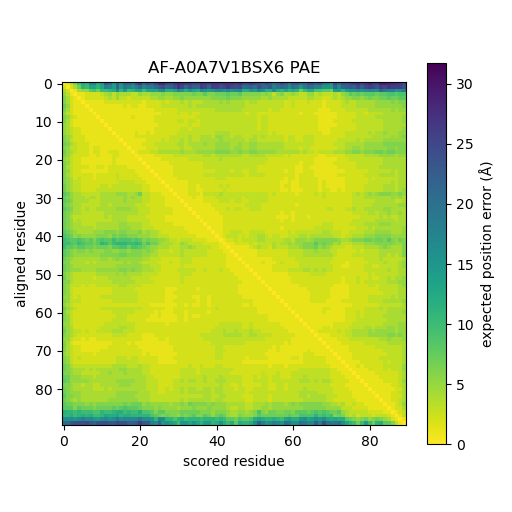.94 74 PHE A O 1
ATOM 596 N N . SER A 1 75 ? 4.679 3.197 -4.411 1.00 95.75 75 SER A N 1
ATOM 597 C CA . SER A 1 75 ? 5.474 4.056 -5.281 1.00 95.75 75 SER A CA 1
ATOM 598 C C . SER A 1 75 ? 6.801 4.359 -4.580 1.00 95.75 75 SER A C 1
ATOM 600 O O . SER A 1 75 ? 7.038 3.898 -3.457 1.00 95.75 75 SER A O 1
ATOM 602 N N . ASP A 1 76 ? 7.651 5.149 -5.224 1.00 93.75 76 ASP A N 1
ATOM 603 C CA . ASP A 1 76 ? 8.866 5.688 -4.630 1.00 93.75 76 ASP A CA 1
ATOM 604 C C . ASP A 1 76 ? 8.724 7.192 -4.363 1.00 93.75 76 ASP A C 1
ATOM 606 O O . ASP A 1 76 ? 8.026 7.905 -5.081 1.00 93.75 76 ASP A O 1
ATOM 610 N N . ILE A 1 77 ? 9.376 7.699 -3.317 1.00 94.56 77 ILE A N 1
ATOM 611 C CA . ILE A 1 77 ? 9.339 9.134 -2.999 1.00 94.56 77 ILE A CA 1
ATOM 612 C C . ILE A 1 77 ? 10.142 9.971 -4.011 1.00 94.56 77 ILE A C 1
ATOM 614 O O . ILE A 1 77 ? 9.882 11.162 -4.177 1.00 94.56 77 ILE A O 1
ATOM 618 N N . LEU A 1 78 ? 11.094 9.353 -4.715 1.00 93.62 78 LEU A N 1
ATOM 619 C CA . LEU A 1 78 ? 11.991 9.995 -5.672 1.00 93.62 78 LEU A CA 1
ATOM 620 C C . LEU A 1 78 ? 11.418 10.073 -7.095 1.00 93.62 78 LEU A C 1
ATOM 622 O O . LEU A 1 78 ? 12.068 10.640 -7.972 1.00 93.62 78 LEU A O 1
ATOM 626 N N . VAL A 1 79 ? 10.188 9.596 -7.332 1.00 91.06 79 VAL A N 1
ATOM 627 C CA . VAL A 1 79 ? 9.521 9.736 -8.645 1.00 91.06 79 VAL A CA 1
ATOM 628 C C . VAL A 1 79 ? 9.365 11.200 -9.073 1.00 91.06 79 VAL A C 1
ATOM 630 O O . VAL A 1 79 ? 9.365 11.496 -10.263 1.00 91.06 79 VAL A O 1
ATOM 633 N N . ILE A 1 80 ? 9.260 12.133 -8.117 1.00 93.56 80 ILE A N 1
ATOM 634 C CA . ILE A 1 80 ? 9.190 13.573 -8.405 1.00 93.56 80 ILE A CA 1
ATOM 635 C C . ILE A 1 80 ? 10.548 14.091 -8.920 1.00 93.56 80 ILE A C 1
ATOM 637 O O . ILE A 1 80 ? 10.575 14.624 -10.028 1.00 93.56 80 ILE A O 1
ATOM 641 N N . PRO A 1 81 ? 11.675 13.921 -8.193 1.00 94.31 81 PRO A N 1
ATOM 642 C CA . PRO A 1 81 ? 13.015 14.183 -8.720 1.00 94.31 81 PRO A CA 1
ATOM 643 C C . PRO A 1 81 ? 13.282 13.577 -10.103 1.00 94.31 81 PRO A C 1
ATOM 645 O O . PRO A 1 81 ? 13.810 14.264 -10.977 1.00 94.31 81 PRO A O 1
ATOM 648 N N . GLU A 1 82 ? 12.881 12.322 -10.325 1.00 91.94 82 GLU A N 1
ATOM 649 C CA . GLU A 1 82 ? 13.023 11.660 -11.626 1.00 91.94 82 GLU A CA 1
ATOM 650 C C . GLU A 1 82 ? 12.250 12.396 -12.726 1.00 91.94 82 GLU A C 1
ATOM 652 O O . GLU A 1 82 ? 12.806 12.712 -13.778 1.00 91.94 82 GLU A O 1
ATOM 657 N N . ALA A 1 83 ? 10.987 12.743 -12.464 1.00 91.81 83 ALA A N 1
ATOM 658 C CA . ALA A 1 83 ? 10.162 13.516 -13.389 1.00 91.81 83 ALA A CA 1
ATOM 659 C C . ALA A 1 83 ? 10.729 14.922 -13.670 1.00 91.81 83 ALA A C 1
ATOM 661 O O . ALA A 1 83 ? 10.451 15.498 -14.721 1.00 91.81 83 ALA A O 1
ATOM 662 N N . MET A 1 84 ? 11.541 15.468 -12.759 1.00 97.06 84 MET A N 1
ATOM 663 C CA . MET A 1 84 ? 12.256 16.740 -12.925 1.00 97.06 84 MET A CA 1
ATOM 664 C C . MET A 1 84 ? 13.604 16.601 -13.659 1.00 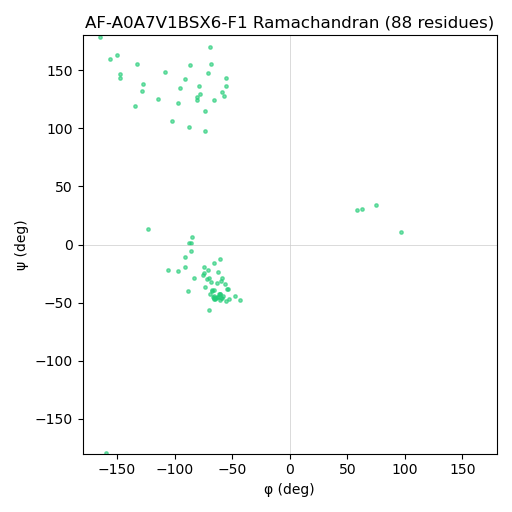97.06 84 MET A C 1
ATOM 666 O O . MET A 1 84 ? 14.290 17.603 -13.851 1.00 97.06 84 MET A O 1
ATOM 670 N N . GLY A 1 85 ? 13.985 15.393 -14.089 1.00 94.81 85 GLY A N 1
ATOM 671 C CA . GLY A 1 85 ? 15.199 15.136 -14.870 1.00 94.81 85 GLY A CA 1
ATOM 672 C C . GLY A 1 85 ? 16.408 14.668 -14.057 1.00 94.81 85 GLY A C 1
ATOM 673 O O . GLY A 1 85 ? 17.510 14.619 -14.599 1.00 94.81 85 GLY A O 1
ATOM 674 N N . MET A 1 86 ? 16.239 14.322 -12.777 1.00 94.44 86 MET A N 1
ATOM 675 C CA . MET A 1 86 ? 17.309 13.687 -12.001 1.00 94.44 86 MET A CA 1
ATOM 676 C C . MET A 1 86 ? 17.411 12.197 -12.344 1.00 94.44 86 MET A C 1
ATOM 678 O O . MET A 1 86 ? 16.404 11.495 -12.415 1.00 94.44 86 MET A O 1
ATOM 682 N N . HIS A 1 87 ? 18.632 11.698 -12.521 1.00 89.62 87 HIS A N 1
ATOM 683 C CA . HIS A 1 87 ? 18.869 10.271 -12.725 1.00 89.62 87 HIS A CA 1
ATOM 684 C C . HIS A 1 87 ? 18.795 9.522 -11.391 1.00 89.62 87 HIS A C 1
ATOM 686 O O . HIS A 1 87 ? 19.422 9.929 -10.412 1.00 89.62 87 HIS A O 1
ATOM 692 N N . LEU A 1 88 ? 18.012 8.442 -11.360 1.00 84.94 88 LEU A N 1
ATOM 693 C CA . LEU A 1 88 ? 17.931 7.534 -10.220 1.00 84.94 88 LEU A CA 1
ATOM 694 C C . LEU A 1 88 ? 18.851 6.337 -10.458 1.00 84.94 88 LEU A C 1
ATOM 696 O O . LEU A 1 88 ? 18.652 5.595 -11.420 1.00 84.94 88 LEU A O 1
ATOM 700 N N . ASP A 1 89 ? 19.802 6.129 -9.552 1.00 78.75 89 ASP A N 1
ATOM 701 C CA . ASP A 1 89 ? 20.597 4.904 -9.486 1.00 78.75 89 ASP A CA 1
ATOM 702 C C . ASP A 1 89 ? 19.958 3.941 -8.474 1.00 78.75 89 ASP A C 1
ATOM 704 O O . ASP A 1 89 ? 19.537 4.359 -7.389 1.00 78.75 89 ASP A O 1
ATOM 708 N N . MET A 1 90 ? 19.843 2.661 -8.847 1.00 64.69 90 MET A N 1
ATOM 709 C CA . MET A 1 90 ? 19.239 1.599 -8.022 1.00 64.69 90 MET A CA 1
ATOM 710 C C . MET A 1 90 ? 20.257 0.840 -7.175 1.00 64.69 90 MET A C 1
ATOM 712 O O . MET A 1 90 ? 21.340 0.508 -7.706 1.00 64.69 90 MET A O 1
#

Radius of gyration: 15.62 Å; Cα contacts (8 Å, |Δi|>4): 80; chains: 1; bounding box: 41×31×32 Å

Secondary structure (DSSP, 8-state):
----S--HHHHHHTT---SS-----TT-SSTTSHHHHHHHTTS-HHHHHH-HHHHHHHHHHHHHHH--S-------TTHHHHHTTPPPP-

Nearest PDB structures (foldseek):
  1jpi-assembly1_A-2  TM=9.600E-01  e=3.781E-06  Homo sapiens
  1r3r-assembly1_A-2  TM=9.546E-01  e=5.593E-06  Homo sapiens
  1r3w-assembly1_A-2  TM=9.539E-01  e=4.909E-06  Homo sapiens
  1r3s-assembly1_A  TM=9.519E-01  e=8.272E-06  Homo sapiens
  2inf-assembly1_A  TM=9.437E-01  e=8.113E-05  Baci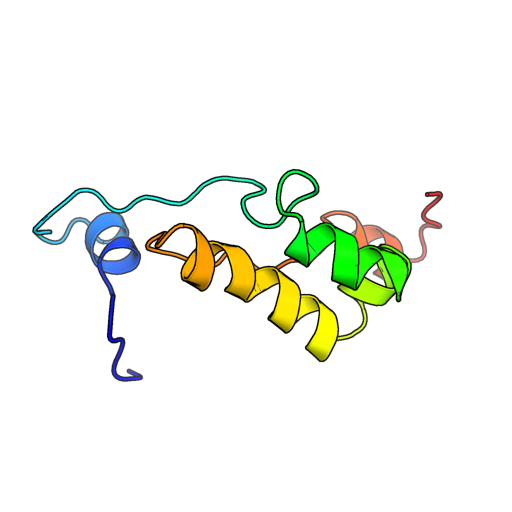llus subtilis

pLDDT: mean 94.05, std 6.82, range [57.25, 98.5]